Protein AF-A0A352I349-F1 (afdb_monomer_lite)

pLDDT: mean 85.22, std 19.9, range [39.03, 98.06]

Sequence (104 aa):
MRRPERRPEHTGEKKRCFYMDRFTKRTKEGRFVVDSSRMEAAIQRLAQFEDAYQELTDSQAQLIPKLKKLRADGKEKTVRYREMMAQKLVNLNMLLFLEKYGIR

Foldseek 3Di:
DDDDDDDDPPPPPPPPPVPPPDQWDQDPVRDTDGDPVCVVVVVVVVVVVVVVLVVLVVLLVVLVVVLVVCVVVVNCVPPVNVVSVVSNVVSVVVVVVCVVVVHD

Structure (mmCIF, N/CA/C/O backbone):
data_AF-A0A352I349-F1
#
_entry.id   AF-A0A352I349-F1
#
loop_
_atom_site.group_PDB
_atom_site.id
_atom_site.type_symbol
_atom_site.label_atom_id
_atom_site.label_alt_id
_atom_site.label_comp_id
_atom_site.label_asym_id
_atom_site.label_entity_id
_atom_site.label_seq_id
_atom_site.pdbx_PDB_ins_code
_atom_site.Cartn_x
_atom_site.Cartn_y
_atom_site.Cartn_z
_atom_site.occupancy
_atom_site.B_iso_or_equiv
_atom_site.auth_seq_id
_atom_site.auth_comp_id
_atom_site.auth_asym_id
_atom_site.auth_atom_id
_atom_site.pdbx_PDB_model_num
ATOM 1 N 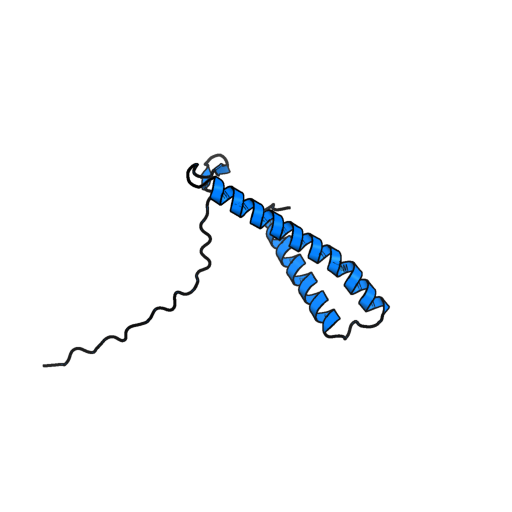N . MET A 1 1 ? 20.773 -63.240 -2.607 1.00 41.62 1 MET A N 1
ATOM 2 C CA . MET A 1 1 ? 19.782 -62.445 -3.364 1.00 41.62 1 MET A CA 1
ATOM 3 C C . MET A 1 1 ? 19.011 -61.560 -2.389 1.00 41.62 1 MET A C 1
ATOM 5 O O . MET A 1 1 ? 18.318 -62.098 -1.538 1.00 41.62 1 MET A O 1
ATOM 9 N N . ARG A 1 2 ? 19.182 -60.231 -2.439 1.00 39.56 2 ARG A N 1
ATOM 10 C CA . ARG A 1 2 ? 18.418 -59.266 -1.623 1.00 39.56 2 ARG A CA 1
ATOM 11 C C . ARG A 1 2 ? 17.468 -58.499 -2.547 1.00 39.56 2 ARG A C 1
ATOM 13 O O . ARG A 1 2 ? 17.896 -58.046 -3.605 1.00 39.56 2 ARG A O 1
ATOM 20 N N . ARG A 1 3 ? 16.185 -58.426 -2.172 1.00 39.03 3 ARG A N 1
ATOM 21 C CA . ARG A 1 3 ? 15.130 -57.675 -2.877 1.00 39.03 3 ARG A CA 1
ATOM 22 C C . ARG A 1 3 ? 15.528 -56.196 -3.024 1.00 39.03 3 ARG A C 1
ATOM 24 O O . ARG A 1 3 ? 16.074 -55.655 -2.066 1.00 39.03 3 ARG A O 1
ATOM 31 N N . PRO A 1 4 ? 15.206 -55.522 -4.141 1.00 41.88 4 PRO A N 1
ATOM 32 C CA . PRO A 1 4 ? 15.315 -54.073 -4.207 1.00 41.88 4 PRO A CA 1
ATOM 33 C C . PRO A 1 4 ? 14.162 -53.433 -3.418 1.00 41.88 4 PRO A C 1
ATOM 35 O O . PRO A 1 4 ? 12.987 -53.725 -3.657 1.00 41.88 4 PRO A O 1
ATOM 38 N N . GLU A 1 5 ? 14.510 -52.585 -2.452 1.00 45.03 5 GLU A N 1
ATOM 39 C CA . GLU A 1 5 ? 13.582 -51.710 -1.734 1.00 45.03 5 GLU A CA 1
ATOM 40 C C . GLU A 1 5 ? 12.918 -50.737 -2.716 1.00 45.03 5 GLU A C 1
ATOM 42 O O . GLU A 1 5 ? 13.584 -50.032 -3.478 1.00 45.03 5 GLU A O 1
ATOM 47 N N . ARG A 1 6 ? 11.582 -50.701 -2.706 1.00 45.38 6 ARG A N 1
ATOM 48 C CA . ARG A 1 6 ? 10.809 -49.675 -3.411 1.00 45.38 6 ARG A CA 1
ATOM 49 C C . ARG A 1 6 ? 11.061 -48.338 -2.713 1.00 45.38 6 ARG A C 1
ATOM 51 O O . ARG A 1 6 ? 10.765 -48.211 -1.527 1.00 45.38 6 ARG A O 1
ATOM 58 N N . ARG A 1 7 ? 11.591 -47.345 -3.435 1.00 39.88 7 ARG A N 1
ATOM 59 C CA . ARG A 1 7 ? 11.636 -45.958 -2.945 1.00 39.88 7 ARG A CA 1
ATOM 60 C C . ARG A 1 7 ? 10.203 -45.436 -2.792 1.00 39.88 7 ARG A C 1
ATOM 62 O O . ARG A 1 7 ? 9.394 -45.702 -3.680 1.00 39.88 7 ARG A O 1
ATOM 69 N N . PRO A 1 8 ? 9.881 -44.681 -1.730 1.00 40.94 8 PRO A N 1
ATOM 70 C CA . PRO A 1 8 ? 8.612 -43.981 -1.668 1.00 40.94 8 PRO A CA 1
ATOM 71 C C . PRO A 1 8 ? 8.630 -42.840 -2.691 1.00 40.94 8 PRO A C 1
ATOM 73 O O . PRO A 1 8 ? 9.568 -42.040 -2.743 1.00 40.94 8 PRO A O 1
ATOM 76 N N . GLU A 1 9 ? 7.593 -42.784 -3.521 1.00 42.34 9 GLU A N 1
ATOM 77 C CA . GLU A 1 9 ? 7.279 -41.625 -4.347 1.00 42.34 9 GLU A CA 1
ATOM 78 C C . GLU A 1 9 ? 6.967 -40.454 -3.411 1.00 42.34 9 GLU A C 1
ATOM 80 O O . GLU A 1 9 ? 5.881 -40.347 -2.847 1.00 42.34 9 GLU A O 1
ATOM 85 N N . HIS A 1 10 ? 7.941 -39.568 -3.209 1.00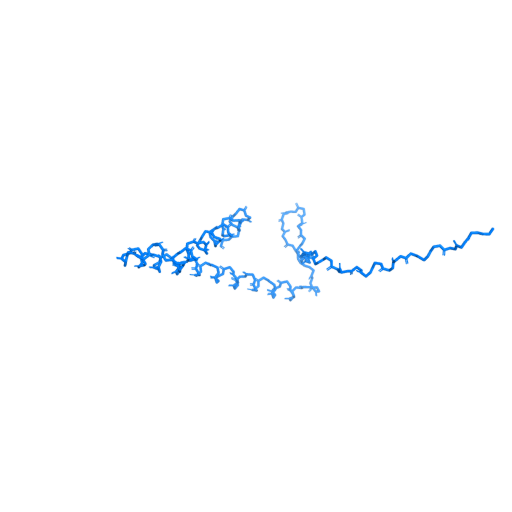 45.88 10 HIS A N 1
ATOM 86 C CA . HIS A 1 10 ? 7.650 -38.252 -2.667 1.00 45.88 10 HIS A CA 1
ATOM 87 C C . HIS A 1 10 ? 6.918 -37.460 -3.750 1.00 45.88 10 HIS A C 1
ATOM 89 O O . HIS A 1 10 ? 7.535 -36.807 -4.591 1.00 45.88 10 HIS A O 1
ATOM 95 N N . THR A 1 11 ? 5.587 -37.517 -3.713 1.00 46.16 11 THR A N 1
ATOM 96 C CA . THR A 1 11 ? 4.710 -36.466 -4.230 1.00 46.16 11 THR A CA 1
ATOM 97 C C . THR A 1 11 ? 5.144 -35.152 -3.599 1.00 46.16 11 THR A C 1
ATOM 99 O O . THR A 1 11 ? 4.753 -34.803 -2.486 1.00 46.16 11 THR A O 1
ATOM 102 N N . GLY A 1 12 ? 6.038 -34.454 -4.295 1.00 42.28 12 GLY A N 1
ATOM 103 C CA . GLY A 1 12 ? 6.481 -33.123 -3.940 1.00 42.28 12 GLY A CA 1
ATOM 104 C C . GLY A 1 12 ? 5.315 -32.168 -4.110 1.00 42.28 12 GLY A C 1
ATOM 105 O O . GLY A 1 12 ? 5.115 -31.618 -5.193 1.00 42.28 12 GLY A O 1
ATOM 106 N N . GLU A 1 13 ? 4.557 -31.955 -3.036 1.00 44.41 13 GLU A N 1
ATOM 107 C CA . GLU A 1 13 ? 3.865 -30.692 -2.823 1.00 44.41 13 GLU A CA 1
ATOM 108 C C . GLU A 1 13 ? 4.877 -29.590 -3.127 1.00 44.41 13 GLU A C 1
ATOM 110 O O . GLU A 1 13 ? 5.858 -29.393 -2.402 1.00 44.41 13 GLU A O 1
ATOM 115 N N . LYS A 1 14 ? 4.693 -28.923 -4.271 1.00 45.28 14 LYS A N 1
ATOM 116 C CA . LYS A 1 14 ? 5.467 -27.747 -4.642 1.00 45.28 14 LYS A CA 1
ATOM 117 C C . LYS A 1 14 ? 5.293 -26.758 -3.501 1.00 45.28 14 LYS A C 1
ATOM 119 O O . LYS A 1 14 ? 4.280 -26.062 -3.441 1.00 45.28 14 LYS A O 1
ATOM 124 N N . LYS A 1 15 ? 6.283 -26.681 -2.604 1.00 44.44 15 LYS A N 1
ATOM 125 C CA . LYS A 1 15 ? 6.465 -25.523 -1.734 1.00 44.44 15 LYS A CA 1
ATOM 126 C C . LYS A 1 15 ? 6.341 -24.326 -2.660 1.00 44.44 15 LYS A C 1
ATOM 128 O O . LYS A 1 15 ? 7.150 -24.178 -3.578 1.00 44.44 15 LYS A O 1
ATOM 133 N N . ARG A 1 16 ? 5.279 -23.539 -2.489 1.00 42.56 16 ARG A N 1
ATOM 134 C CA . ARG A 1 16 ? 5.067 -22.303 -3.232 1.00 42.56 16 ARG A CA 1
ATOM 135 C C . ARG A 1 16 ? 6.138 -21.336 -2.743 1.00 42.56 16 ARG A C 1
ATOM 137 O O . ARG A 1 16 ? 5.902 -20.510 -1.873 1.00 42.56 16 ARG A O 1
ATOM 144 N N . CYS A 1 17 ? 7.357 -21.517 -3.237 1.00 43.72 17 CYS A N 1
ATOM 145 C CA . CYS A 1 17 ? 8.385 -20.508 -3.162 1.00 43.72 17 CYS A CA 1
ATOM 146 C C . CYS A 1 17 ? 7.788 -19.314 -3.896 1.00 43.72 17 CYS A C 1
ATOM 148 O O . CYS A 1 17 ? 7.503 -19.410 -5.091 1.00 43.72 17 CYS A O 1
ATOM 150 N N . PHE A 1 18 ? 7.534 -18.226 -3.174 1.00 48.84 18 PHE A N 1
ATOM 151 C CA . PHE A 1 18 ? 7.137 -16.948 -3.752 1.00 48.84 18 PHE A CA 1
ATOM 152 C C . PHE A 1 18 ? 8.347 -16.360 -4.490 1.00 48.84 18 PHE A C 1
ATOM 154 O O . PHE A 1 18 ? 8.933 -15.365 -4.076 1.00 48.84 18 PHE A O 1
ATOM 161 N N . TYR A 1 19 ? 8.789 -17.037 -5.549 1.00 55.16 19 TYR A N 1
ATOM 162 C CA . TYR A 1 19 ? 9.812 -16.523 -6.434 1.00 55.16 19 TYR A CA 1
ATOM 163 C C . TYR A 1 19 ? 9.133 -15.485 -7.317 1.00 55.16 19 TYR A C 1
ATOM 165 O O . TYR A 1 19 ? 8.316 -15.811 -8.178 1.00 55.16 19 TYR A O 1
ATOM 173 N N . MET A 1 20 ? 9.401 -14.214 -7.036 1.00 72.31 20 MET A N 1
ATOM 174 C CA . MET A 1 20 ? 8.962 -13.134 -7.903 1.00 72.31 20 MET A CA 1
ATOM 175 C C . MET A 1 20 ? 9.798 -13.170 -9.174 1.00 72.31 20 MET A C 1
ATOM 177 O O . MET A 1 20 ? 10.995 -12.879 -9.144 1.00 72.31 20 MET A O 1
ATOM 181 N N . ASP A 1 21 ? 9.151 -13.484 -10.294 1.00 80.62 21 ASP A N 1
ATOM 182 C CA . ASP A 1 21 ? 9.738 -13.294 -11.614 1.00 80.62 21 ASP A CA 1
ATOM 183 C C . ASP A 1 21 ? 10.070 -11.816 -11.804 1.00 80.62 21 ASP A C 1
ATOM 185 O O . ASP A 1 21 ? 9.198 -10.965 -12.012 1.00 80.62 21 ASP A O 1
ATOM 189 N N . ARG A 1 22 ? 11.362 -11.513 -11.698 1.00 88.75 22 ARG A N 1
ATOM 190 C CA . ARG A 1 22 ? 11.874 -10.156 -11.805 1.00 88.75 22 ARG A CA 1
ATOM 191 C C . ARG A 1 22 ? 11.955 -9.749 -13.275 1.00 88.75 22 ARG A C 1
ATOM 193 O O . ARG A 1 22 ? 12.721 -10.326 -14.043 1.00 88.75 22 ARG A O 1
ATOM 200 N N . PHE A 1 23 ? 11.190 -8.725 -13.649 1.00 90.19 23 PHE A N 1
ATOM 201 C CA . PHE A 1 23 ? 11.217 -8.145 -14.998 1.00 90.19 23 PHE A CA 1
ATOM 202 C C . PHE A 1 23 ? 12.383 -7.170 -15.217 1.00 90.19 23 PHE A C 1
ATOM 204 O O . PHE A 1 23 ? 12.838 -7.003 -16.345 1.00 90.19 23 PHE A O 1
ATOM 211 N N . THR A 1 24 ? 12.878 -6.537 -14.148 1.00 92.62 24 THR A N 1
ATOM 212 C CA . THR A 1 24 ? 13.894 -5.479 -14.226 1.00 92.62 24 THR A CA 1
ATOM 213 C C . THR A 1 24 ? 15.310 -5.997 -13.990 1.00 92.62 24 THR A C 1
ATOM 215 O O . THR A 1 24 ? 15.570 -6.767 -13.060 1.00 92.62 24 THR A O 1
ATOM 218 N N . LYS A 1 25 ? 16.264 -5.501 -14.781 1.00 92.31 25 LYS A N 1
ATOM 219 C CA . LYS A 1 25 ? 17.708 -5.662 -14.557 1.00 92.31 25 LYS A CA 1
ATOM 220 C C . LYS A 1 25 ? 18.329 -4.300 -14.263 1.00 92.31 25 LYS A C 1
ATOM 222 O O . LYS A 1 25 ? 17.902 -3.293 -14.823 1.00 92.31 25 LYS A O 1
ATOM 227 N N . ARG A 1 26 ? 19.325 -4.266 -13.375 1.00 92.50 26 ARG A N 1
ATOM 228 C CA . ARG A 1 26 ? 20.086 -3.045 -13.080 1.00 92.50 26 ARG A CA 1
ATOM 229 C C . ARG A 1 26 ? 21.288 -2.967 -14.021 1.00 92.50 26 ARG A C 1
ATOM 231 O O . ARG A 1 26 ? 22.051 -3.927 -14.107 1.00 92.50 26 ARG A O 1
ATOM 238 N N . THR A 1 27 ? 21.445 -1.851 -14.723 1.00 93.06 27 THR A N 1
ATOM 239 C CA . THR A 1 27 ? 22.617 -1.595 -15.573 1.00 93.06 27 THR A CA 1
ATOM 240 C C . THR A 1 27 ? 23.813 -1.142 -14.730 1.00 93.06 27 THR A C 1
ATOM 242 O O . THR A 1 27 ? 23.662 -0.790 -13.558 1.00 93.06 27 THR A O 1
ATOM 245 N N . LYS A 1 28 ? 25.016 -1.111 -15.323 1.00 89.44 28 LYS A N 1
ATOM 246 C CA . LYS A 1 28 ? 26.228 -0.578 -14.665 1.00 89.44 28 LYS A CA 1
ATOM 247 C C . LYS A 1 28 ? 26.088 0.899 -14.265 1.00 89.44 28 LYS A C 1
ATOM 249 O O . LYS A 1 28 ? 26.715 1.335 -13.312 1.00 89.44 28 LYS A O 1
ATOM 254 N N . GLU A 1 29 ? 25.216 1.631 -14.953 1.00 89.62 29 GLU A N 1
ATOM 255 C CA . GLU A 1 29 ? 24.880 3.038 -14.696 1.00 89.62 29 GLU A CA 1
ATOM 256 C C . GLU A 1 29 ? 23.791 3.210 -13.621 1.00 89.62 29 GLU A C 1
ATOM 258 O O . GLU A 1 29 ? 23.314 4.315 -13.381 1.00 89.62 29 GLU A O 1
ATOM 263 N N . GLY A 1 30 ? 23.332 2.119 -12.999 1.00 89.06 30 GLY A N 1
ATOM 264 C CA . GLY A 1 30 ? 22.326 2.151 -11.937 1.00 89.06 30 GLY A CA 1
ATOM 265 C C . GLY A 1 30 ? 20.873 2.242 -12.413 1.00 89.06 30 GLY A C 1
ATOM 266 O O . GLY A 1 30 ? 19.975 2.138 -11.574 1.00 89.06 30 GLY A O 1
ATOM 267 N N . ARG A 1 31 ? 20.627 2.358 -13.725 1.00 91.50 31 ARG A N 1
ATOM 268 C CA . ARG A 1 31 ? 19.282 2.407 -14.323 1.00 91.50 31 ARG A CA 1
ATOM 269 C C . ARG A 1 31 ? 18.609 1.035 -14.310 1.00 91.50 31 ARG A C 1
ATOM 271 O O . ARG A 1 31 ? 19.282 0.002 -14.339 1.00 91.50 31 ARG A O 1
ATOM 278 N N . PHE A 1 32 ? 17.279 1.026 -14.300 1.00 92.44 32 PHE A N 1
ATOM 279 C CA . PHE A 1 32 ? 16.486 -0.191 -14.461 1.00 92.44 32 PHE A CA 1
ATOM 280 C C . PHE A 1 32 ? 16.031 -0.337 -15.909 1.00 92.44 32 PHE A C 1
ATOM 282 O O . PHE A 1 32 ? 15.508 0.607 -16.492 1.00 92.44 32 PHE A O 1
ATOM 289 N N . VAL A 1 33 ? 16.229 -1.525 -16.476 1.00 94.50 33 VAL A N 1
ATOM 290 C CA . VAL A 1 33 ? 15.798 -1.868 -17.836 1.00 94.50 33 VAL A CA 1
ATOM 291 C C . VAL A 1 33 ? 14.945 -3.130 -17.822 1.00 94.50 33 VAL A C 1
ATOM 293 O O . VAL A 1 33 ? 15.153 -4.019 -16.990 1.00 94.50 33 VAL A O 1
ATOM 296 N N . VAL A 1 34 ? 13.998 -3.199 -18.751 1.00 94.69 34 VAL A N 1
ATOM 297 C CA . VAL A 1 34 ? 13.119 -4.348 -18.990 1.00 94.69 34 VAL A CA 1
ATOM 298 C C . VAL A 1 34 ? 13.331 -4.806 -20.430 1.00 94.69 34 VAL A C 1
ATOM 300 O O . VAL A 1 34 ? 13.570 -3.987 -21.313 1.00 94.69 34 VAL A O 1
ATOM 303 N N . ASP A 1 35 ? 13.278 -6.115 -20.656 1.00 92.69 35 ASP A N 1
ATOM 304 C CA . ASP A 1 35 ? 13.288 -6.682 -22.005 1.00 92.69 35 ASP A CA 1
ATOM 305 C C . ASP A 1 35 ? 12.024 -6.255 -22.765 1.00 92.69 35 ASP A C 1
ATOM 307 O O . ASP A 1 35 ? 10.917 -6.410 -22.245 1.00 92.69 35 ASP A O 1
ATOM 311 N N . SER A 1 36 ? 12.173 -5.754 -23.994 1.00 92.69 36 SER A N 1
ATOM 312 C CA . SER A 1 36 ? 11.052 -5.300 -24.823 1.00 92.69 36 SER A CA 1
ATOM 313 C C . SER A 1 36 ? 9.965 -6.367 -24.991 1.00 92.69 36 SER A C 1
ATOM 315 O O . SER A 1 36 ? 8.785 -6.032 -24.989 1.00 92.69 36 SER A O 1
ATOM 317 N N . SER A 1 37 ? 10.335 -7.652 -25.044 1.00 93.56 37 SER A N 1
ATOM 318 C CA . SER A 1 37 ? 9.386 -8.774 -25.138 1.00 93.56 37 SER A CA 1
ATOM 319 C C . SER A 1 37 ? 8.496 -8.946 -23.900 1.00 93.56 37 SER A C 1
ATOM 321 O O . SER A 1 37 ? 7.455 -9.593 -23.973 1.00 93.56 37 SER A O 1
ATOM 323 N N . ARG A 1 38 ? 8.888 -8.379 -22.752 1.00 92.44 38 ARG A N 1
ATOM 324 C CA . ARG A 1 38 ? 8.152 -8.457 -21.478 1.00 92.44 38 ARG A CA 1
ATOM 325 C C . ARG A 1 38 ? 7.651 -7.094 -20.999 1.00 92.44 38 ARG A C 1
ATOM 327 O O . ARG A 1 38 ? 7.199 -6.997 -19.8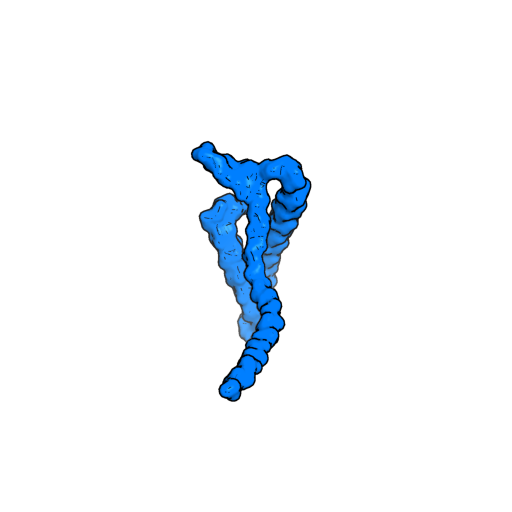58 1.00 92.44 38 ARG A O 1
ATOM 334 N N . MET A 1 39 ? 7.735 -6.058 -21.836 1.00 93.50 39 MET A N 1
ATOM 335 C CA . MET A 1 39 ? 7.403 -4.683 -21.457 1.00 93.50 39 MET A CA 1
ATOM 336 C C . MET A 1 39 ? 5.948 -4.551 -20.991 1.00 93.50 39 MET A C 1
ATOM 338 O O . MET A 1 39 ? 5.707 -4.039 -19.903 1.00 93.50 39 MET A O 1
ATOM 342 N N . GLU A 1 40 ? 4.988 -5.085 -21.750 1.00 94.31 40 GLU A N 1
ATOM 343 C CA . GLU A 1 40 ? 3.566 -5.039 -21.373 1.00 94.31 40 GLU A CA 1
ATOM 344 C C . GLU A 1 40 ? 3.306 -5.728 -20.030 1.00 94.31 40 GLU A C 1
ATOM 346 O O . GLU A 1 40 ? 2.657 -5.162 -19.154 1.00 94.31 40 GLU A O 1
ATOM 351 N N . ALA A 1 41 ? 3.873 -6.918 -19.818 1.00 92.94 41 ALA A N 1
ATOM 352 C CA . ALA A 1 41 ? 3.731 -7.643 -18.558 1.00 92.94 41 ALA A CA 1
ATOM 353 C C . ALA A 1 41 ? 4.354 -6.886 -17.370 1.00 92.94 41 ALA A C 1
ATOM 355 O O . ALA A 1 41 ? 3.827 -6.932 -16.257 1.00 92.94 41 ALA A O 1
ATOM 356 N N . ALA A 1 42 ? 5.465 -6.178 -17.596 1.00 94.12 42 ALA A N 1
ATOM 357 C CA . ALA A 1 42 ? 6.094 -5.344 -16.580 1.00 94.12 42 ALA A CA 1
ATOM 358 C C . ALA A 1 42 ? 5.241 -4.114 -16.237 1.00 94.12 42 ALA A C 1
ATOM 360 O O . ALA A 1 42 ? 5.088 -3.815 -15.055 1.00 94.12 42 ALA A O 1
ATOM 361 N N . ILE A 1 43 ? 4.649 -3.455 -17.240 1.00 95.38 43 ILE A N 1
ATOM 362 C CA . ILE A 1 43 ? 3.725 -2.323 -17.055 1.00 95.38 43 ILE A CA 1
ATOM 363 C C . ILE A 1 43 ? 2.485 -2.770 -16.277 1.00 95.38 43 ILE A C 1
ATOM 365 O O . ILE A 1 43 ? 2.122 -2.134 -15.295 1.00 95.38 43 ILE A O 1
ATOM 369 N N . GLN A 1 44 ? 1.878 -3.898 -16.651 1.00 96.25 44 GLN A N 1
ATOM 370 C CA . GLN A 1 44 ? 0.709 -4.433 -15.945 1.00 96.25 44 GLN A CA 1
ATOM 371 C C . GLN A 1 44 ? 1.013 -4.735 -14.472 1.00 96.25 44 GLN A C 1
ATOM 373 O O . GLN A 1 44 ? 0.221 -4.413 -13.590 1.00 96.25 44 GLN A O 1
ATOM 378 N N . ARG A 1 45 ? 2.185 -5.313 -14.176 1.00 93.56 45 ARG A N 1
ATOM 379 C CA . ARG A 1 45 ? 2.591 -5.566 -12.787 1.00 93.56 45 ARG A CA 1
ATOM 380 C C . ARG A 1 45 ? 2.905 -4.278 -12.024 1.00 93.56 45 ARG A C 1
ATOM 382 O O . ARG A 1 45 ? 2.677 -4.242 -10.819 1.00 93.56 45 ARG A O 1
ATOM 389 N N . LEU A 1 46 ? 3.435 -3.256 -12.696 1.00 94.81 46 LEU A N 1
ATOM 390 C CA . LEU A 1 46 ? 3.650 -1.948 -12.083 1.00 94.81 46 LEU A CA 1
ATOM 391 C C . LEU A 1 46 ? 2.312 -1.300 -11.713 1.00 94.81 46 LEU A C 1
ATOM 393 O O . LEU A 1 46 ? 2.151 -0.926 -10.559 1.00 94.81 46 LEU A O 1
ATOM 397 N N . ALA A 1 47 ? 1.337 -1.292 -12.623 1.00 96.94 47 ALA A N 1
ATOM 398 C CA . ALA A 1 47 ? -0.001 -0.766 -12.350 1.00 96.94 47 ALA A CA 1
ATOM 399 C C . ALA A 1 47 ? -0.674 -1.484 -11.164 1.00 96.94 47 ALA A C 1
ATOM 401 O O . ALA A 1 47 ? -1.141 -0.845 -10.232 1.00 96.94 47 ALA A O 1
ATOM 402 N N . GLN A 1 48 ? -0.620 -2.821 -11.121 1.00 96.19 48 GLN A N 1
ATOM 403 C CA . GLN A 1 48 ? -1.137 -3.597 -9.980 1.00 96.19 48 GLN A CA 1
ATOM 404 C C . GLN A 1 48 ? -0.458 -3.237 -8.653 1.00 96.19 48 GLN A C 1
ATOM 406 O O . GLN A 1 48 ? -1.083 -3.280 -7.594 1.00 96.19 48 GLN A O 1
ATOM 411 N N . PHE A 1 49 ? 0.841 -2.939 -8.694 1.00 95.06 49 PHE A N 1
ATOM 412 C CA . PHE A 1 49 ? 1.579 -2.513 -7.515 1.00 95.06 49 PHE A CA 1
ATOM 413 C C . PHE A 1 49 ? 1.167 -1.103 -7.075 1.00 95.06 49 PHE A C 1
ATOM 415 O O . PHE A 1 49 ? 0.992 -0.877 -5.880 1.00 95.06 49 PHE A O 1
ATOM 422 N N . GLU A 1 50 ? 0.986 -0.183 -8.022 1.00 97.19 50 GLU A N 1
ATOM 423 C CA . GLU A 1 50 ? 0.510 1.183 -7.775 1.00 97.19 50 GLU A CA 1
ATOM 424 C C . GLU A 1 50 ? -0.900 1.178 -7.170 1.00 97.19 50 GLU A C 1
ATOM 426 O O . GLU A 1 50 ? -1.112 1.801 -6.130 1.00 97.19 50 GLU A O 1
ATOM 431 N N . ASP A 1 51 ? -1.823 0.390 -7.730 1.00 98.06 51 ASP A N 1
ATOM 432 C CA . ASP A 1 51 ? -3.179 0.214 -7.196 1.00 98.06 51 ASP A CA 1
ATOM 433 C C . ASP A 1 51 ? -3.150 -0.321 -5.756 1.00 98.06 51 ASP A C 1
ATOM 435 O O . ASP A 1 51 ? -3.811 0.212 -4.862 1.00 98.06 51 ASP A O 1
ATOM 439 N N . ALA A 1 52 ? -2.332 -1.348 -5.498 1.00 96.56 52 ALA A N 1
ATOM 440 C CA . ALA A 1 52 ? -2.191 -1.928 -4.165 1.00 96.56 52 ALA A CA 1
ATOM 441 C C . ALA A 1 52 ? -1.570 -0.944 -3.159 1.00 96.56 52 ALA A C 1
ATOM 443 O O . ALA A 1 52 ? -1.960 -0.914 -1.989 1.00 96.56 52 ALA A O 1
ATOM 444 N N . TYR A 1 53 ? -0.600 -0.136 -3.592 1.00 97.31 53 TYR A N 1
ATOM 445 C CA . TYR A 1 53 ? 0.006 0.902 -2.761 1.00 97.31 53 TYR A CA 1
ATOM 446 C C . TYR A 1 53 ? -0.996 2.010 -2.414 1.00 97.31 53 TYR A C 1
ATOM 448 O O . TYR A 1 53 ? -1.064 2.448 -1.258 1.00 97.31 53 TYR A O 1
ATOM 456 N N . GLN A 1 54 ? -1.810 2.420 -3.388 1.00 97.06 54 GLN A N 1
ATOM 457 C CA . GLN A 1 54 ? -2.878 3.393 -3.189 1.0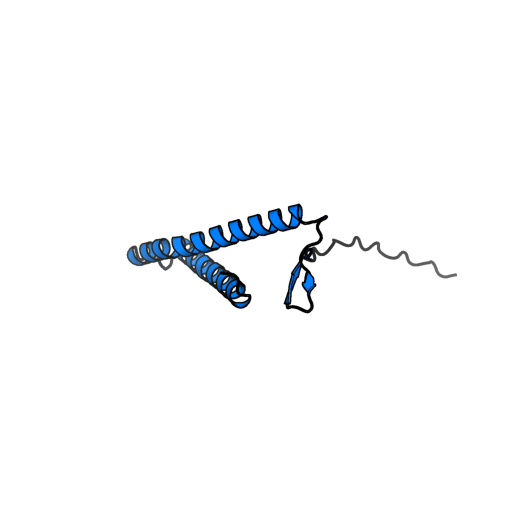0 97.06 54 GLN A CA 1
ATOM 458 C C . GLN A 1 54 ? -3.915 2.865 -2.189 1.00 97.06 54 GLN A C 1
ATOM 460 O O . GLN A 1 54 ? -4.198 3.529 -1.190 1.00 97.06 54 GLN A O 1
ATOM 465 N N . GLU A 1 55 ? -4.396 1.631 -2.372 1.00 97.31 55 GLU A N 1
ATOM 466 C CA . GLU A 1 55 ? -5.346 0.997 -1.450 1.00 97.31 55 GLU A CA 1
ATOM 467 C C . GLU A 1 55 ? -4.781 0.887 -0.024 1.00 97.31 55 GLU A C 1
ATOM 469 O O . GLU A 1 55 ? -5.475 1.180 0.956 1.00 97.31 55 GLU A O 1
ATOM 474 N N . LEU A 1 56 ? -3.507 0.508 0.118 1.00 97.06 56 LEU A N 1
ATOM 475 C CA . LEU A 1 56 ? -2.828 0.425 1.412 1.00 97.06 56 LEU A CA 1
ATOM 476 C C . LEU A 1 56 ? -2.790 1.786 2.124 1.00 97.06 56 LEU A C 1
ATOM 478 O O . LEU A 1 56 ? -3.058 1.872 3.330 1.00 97.06 56 LEU A O 1
ATOM 482 N N . THR A 1 57 ? -2.475 2.843 1.377 1.00 96.75 57 THR A N 1
ATOM 483 C CA . THR A 1 57 ? -2.382 4.217 1.883 1.00 96.75 57 THR A CA 1
ATOM 484 C C . THR A 1 57 ? -3.753 4.750 2.289 1.00 96.75 57 THR A C 1
ATOM 486 O O . THR A 1 57 ? -3.915 5.260 3.404 1.00 96.75 57 THR A O 1
ATOM 489 N N . ASP A 1 58 ? -4.769 4.542 1.454 1.00 97.62 58 ASP A N 1
ATOM 490 C CA . ASP A 1 58 ? -6.145 4.937 1.752 1.00 97.62 58 ASP A CA 1
ATOM 491 C C . ASP A 1 58 ? -6.691 4.175 2.961 1.00 97.62 58 ASP A C 1
ATOM 493 O O . ASP A 1 58 ? -7.245 4.771 3.888 1.00 97.62 58 ASP A O 1
ATOM 497 N N . SER A 1 59 ? -6.467 2.861 3.021 1.00 96.88 59 SER A N 1
ATOM 498 C CA . SER A 1 59 ? -6.839 2.022 4.162 1.00 96.88 59 SER A CA 1
ATOM 499 C C . SER A 1 59 ? -6.216 2.538 5.462 1.00 96.88 59 SER A C 1
ATOM 501 O O . SER A 1 59 ? -6.915 2.714 6.467 1.00 96.88 59 SER A O 1
ATOM 503 N N . GLN A 1 60 ? -4.923 2.881 5.440 1.00 97.25 60 GLN A N 1
ATOM 504 C CA . GLN A 1 60 ? -4.237 3.478 6.586 1.00 97.25 60 GLN A CA 1
ATOM 505 C C . GLN A 1 60 ? -4.860 4.817 7.003 1.00 97.25 60 GLN A C 1
ATOM 507 O O . GLN A 1 60 ? -5.116 5.030 8.195 1.00 97.25 60 GLN A O 1
ATOM 512 N N . ALA A 1 61 ? -5.145 5.701 6.044 1.00 96.94 61 ALA A N 1
ATOM 513 C CA . ALA A 1 61 ? -5.762 6.998 6.303 1.00 96.94 61 ALA A CA 1
ATOM 514 C C . ALA A 1 61 ? -7.168 6.856 6.911 1.00 96.94 61 ALA A C 1
ATOM 516 O O . ALA A 1 61 ? -7.504 7.561 7.863 1.00 96.94 61 ALA A O 1
ATOM 517 N N . GLN A 1 62 ? -7.967 5.895 6.436 1.00 96.94 62 GLN A N 1
ATOM 518 C CA . GLN A 1 62 ? -9.330 5.647 6.917 1.00 96.94 62 GLN A CA 1
ATOM 519 C C . GLN A 1 62 ? -9.390 5.004 8.311 1.00 96.94 62 GLN A C 1
ATOM 521 O O . GLN A 1 62 ? -10.383 5.167 9.028 1.00 96.94 62 GLN A O 1
ATOM 526 N N . LEU A 1 63 ? -8.353 4.275 8.735 1.00 95.69 63 LEU A N 1
ATOM 527 C CA . LEU A 1 63 ? -8.305 3.671 10.072 1.00 95.69 63 LEU A CA 1
ATOM 528 C C . LEU A 1 63 ? -8.171 4.718 11.183 1.00 95.69 63 LEU A C 1
ATOM 530 O O . LEU A 1 63 ? -8.738 4.539 12.262 1.00 95.69 63 LEU A O 1
ATOM 534 N N . ILE A 1 64 ? -7.474 5.828 10.925 1.00 92.94 64 ILE A N 1
ATOM 535 C CA . ILE A 1 64 ? -7.241 6.897 11.909 1.00 92.94 64 ILE A CA 1
ATOM 536 C C . ILE A 1 64 ? -8.558 7.494 12.446 1.00 92.94 64 ILE A C 1
ATOM 538 O O . ILE A 1 64 ? -8.766 7.447 13.665 1.00 92.94 64 ILE A O 1
ATOM 542 N N . PRO A 1 65 ? -9.482 8.015 11.609 1.00 96.38 65 PRO A N 1
ATOM 543 C CA . PRO A 1 65 ? -10.739 8.574 12.099 1.00 96.38 65 PRO A CA 1
ATOM 544 C C . PRO A 1 65 ? -11.650 7.507 12.722 1.00 96.38 65 PRO A C 1
ATOM 546 O O . PRO A 1 65 ? -12.301 7.782 13.731 1.00 96.38 65 PRO A O 1
ATOM 549 N N . LYS A 1 66 ? -11.662 6.273 12.193 1.00 95.56 66 LYS A N 1
ATOM 550 C CA . LYS A 1 66 ? -12.455 5.159 12.751 1.00 95.56 66 LYS A CA 1
ATOM 551 C C . LYS A 1 66 ? -12.008 4.798 14.170 1.00 95.56 66 LYS A C 1
ATOM 553 O O . LYS A 1 66 ? -12.847 4.680 15.063 1.00 95.56 66 LYS A O 1
ATOM 558 N N . LEU A 1 67 ? -10.698 4.691 14.402 1.00 96.50 67 LEU A N 1
ATOM 559 C CA . LEU A 1 67 ? -10.138 4.452 15.734 1.00 96.50 67 LEU A CA 1
ATOM 560 C C . LEU A 1 67 ? -10.405 5.631 16.674 1.00 96.50 67 LEU A C 1
ATOM 562 O O . LEU A 1 67 ? -10.786 5.407 17.821 1.00 96.50 67 LEU A O 1
ATOM 566 N N . LYS A 1 68 ? -10.273 6.878 16.196 1.00 95.94 68 LYS A N 1
ATOM 567 C CA . LYS A 1 68 ? -10.583 8.077 16.994 1.00 95.94 68 LYS A CA 1
ATOM 568 C C . LYS A 1 68 ? -12.039 8.077 17.470 1.00 95.94 68 LYS A C 1
ATOM 570 O O . LYS A 1 68 ? -12.288 8.343 18.642 1.00 95.94 68 LYS A O 1
ATOM 575 N N . LYS A 1 69 ? -12.984 7.720 16.593 1.00 96.12 69 LYS A N 1
ATOM 576 C CA . LYS A 1 69 ? -14.405 7.593 16.944 1.00 96.12 69 LYS A CA 1
ATOM 577 C C . LYS A 1 69 ? -14.638 6.508 17.997 1.00 96.12 69 LYS A C 1
ATOM 579 O O . LYS A 1 69 ? -15.317 6.753 18.983 1.00 96.12 69 LYS A O 1
ATOM 584 N N . LEU A 1 70 ? -14.038 5.329 17.829 1.00 94.81 70 LEU A N 1
ATOM 585 C CA . LEU A 1 70 ? -14.176 4.243 18.806 1.00 94.81 70 LEU A CA 1
ATOM 586 C C . LEU A 1 70 ? -13.617 4.611 20.189 1.00 94.81 70 LEU A C 1
ATOM 588 O O . LEU A 1 70 ? -14.188 4.181 21.187 1.00 94.81 70 LEU A O 1
ATOM 592 N N . ARG A 1 71 ? -12.547 5.417 20.260 1.00 94.38 71 ARG A N 1
ATOM 593 C CA . ARG A 1 71 ? -12.041 5.960 21.535 1.00 94.38 71 ARG A CA 1
ATOM 594 C C . ARG A 1 71 ? -13.020 6.934 22.173 1.00 94.38 71 ARG A C 1
ATOM 596 O O . ARG A 1 71 ? -13.314 6.799 23.352 1.00 94.38 71 ARG A O 1
ATOM 603 N N . ALA A 1 72 ? -13.555 7.872 21.390 1.00 96.19 72 ALA A N 1
ATOM 604 C CA . ALA A 1 72 ? -14.554 8.825 21.874 1.00 96.19 72 ALA A CA 1
ATOM 605 C C . ALA A 1 72 ? -15.815 8.122 22.415 1.00 96.19 72 ALA A C 1
ATOM 607 O O . ALA A 1 72 ? -16.372 8.549 23.419 1.00 96.19 72 ALA A O 1
ATOM 608 N N . ASP A 1 73 ? -16.203 7.000 21.806 1.00 95.62 73 ASP A N 1
ATOM 609 C CA . ASP A 1 73 ? -17.306 6.148 22.262 1.00 95.62 73 ASP A CA 1
ATOM 610 C C . ASP A 1 73 ? -16.948 5.246 23.472 1.00 95.62 73 ASP A C 1
ATOM 612 O O . ASP A 1 73 ? -17.784 4.452 23.905 1.00 95.62 73 ASP A O 1
ATOM 616 N N . GLY A 1 74 ? -15.706 5.262 23.975 1.00 95.50 74 GLY A N 1
ATOM 617 C CA . GLY A 1 74 ? -15.245 4.377 25.058 1.00 95.50 74 GLY A CA 1
ATOM 618 C C . GLY A 1 74 ? -15.088 2.896 24.667 1.00 95.50 74 GLY A C 1
ATOM 619 O O . GLY A 1 74 ? -15.002 2.020 25.529 1.00 95.50 74 GLY A O 1
ATOM 620 N N . LYS A 1 75 ? -15.036 2.574 23.368 1.00 94.88 75 LYS A N 1
ATOM 621 C CA . LYS A 1 75 ? -15.066 1.200 22.815 1.00 94.88 75 LYS A CA 1
ATOM 622 C C . LYS A 1 75 ? -13.683 0.573 22.607 1.00 94.88 75 LYS A C 1
ATOM 624 O O . LYS A 1 75 ? -13.528 -0.355 21.811 1.00 94.88 75 LYS A O 1
ATOM 629 N N . GLU A 1 76 ? -12.672 1.021 23.342 1.00 93.19 76 GLU A N 1
ATOM 630 C CA . GLU A 1 76 ? -11.276 0.581 23.173 1.00 93.19 76 GLU A CA 1
ATOM 631 C C . GLU A 1 76 ? -11.041 -0.897 23.516 1.00 93.19 76 GLU A C 1
ATOM 633 O O . GLU A 1 76 ? -10.127 -1.536 22.999 1.00 93.19 76 GLU A O 1
ATOM 638 N N . LYS A 1 77 ? -11.887 -1.482 24.370 1.00 92.62 77 LYS A N 1
ATOM 639 C CA . LYS A 1 77 ? -11.770 -2.892 24.776 1.00 92.62 77 LYS A CA 1
ATOM 640 C C . LYS A 1 77 ? -12.463 -3.864 23.817 1.00 92.62 77 LYS A C 1
ATOM 642 O O . LYS A 1 77 ? -12.370 -5.072 24.017 1.00 92.62 77 LYS A O 1
ATOM 647 N N . THR A 1 78 ? -13.149 -3.359 22.790 1.00 95.62 78 THR A N 1
ATOM 648 C CA . THR A 1 78 ? -13.883 -4.197 21.834 1.00 95.62 78 THR A CA 1
ATOM 649 C C . THR A 1 78 ? -12.939 -4.944 20.892 1.00 95.62 78 THR A C 1
ATOM 651 O O . THR A 1 78 ? -11.866 -4.448 20.544 1.00 95.62 78 THR A O 1
ATOM 654 N N . VAL A 1 79 ? -13.365 -6.124 20.430 1.00 96.38 79 VAL A N 1
ATOM 655 C CA . VAL A 1 79 ? -12.640 -6.908 19.412 1.00 96.38 79 VAL A CA 1
ATOM 656 C C . VAL A 1 79 ? -12.399 -6.064 18.158 1.00 96.38 79 VAL A C 1
ATOM 658 O O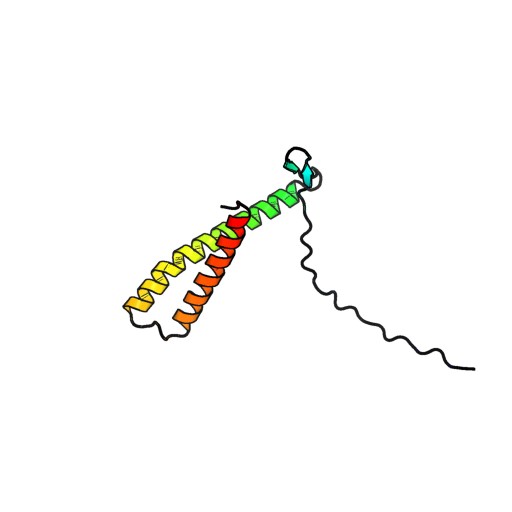 . VAL A 1 79 ? -11.265 -5.947 17.706 1.00 96.38 79 VAL A O 1
ATOM 661 N N . ARG A 1 80 ? -13.432 -5.347 17.700 1.00 93.75 80 ARG A N 1
ATOM 662 C CA . ARG A 1 80 ? -13.365 -4.450 16.539 1.00 93.75 80 ARG A CA 1
ATOM 663 C C . ARG A 1 80 ? -12.275 -3.382 16.656 1.00 93.75 80 ARG A C 1
ATOM 665 O O . ARG A 1 80 ? -11.592 -3.091 15.678 1.00 93.75 80 ARG A O 1
ATOM 672 N N . TYR A 1 81 ? -12.104 -2.777 17.834 1.00 96.75 81 TYR A N 1
ATOM 673 C CA . TYR A 1 81 ? -11.032 -1.802 18.045 1.00 96.75 81 TYR A CA 1
ATOM 674 C C . TYR A 1 81 ? -9.650 -2.460 17.947 1.00 96.75 81 TYR A C 1
ATOM 676 O O . TYR A 1 81 ? -8.757 -1.914 17.300 1.00 96.75 81 TYR A O 1
ATOM 684 N N . ARG A 1 82 ? -9.481 -3.648 18.544 1.00 96.50 82 ARG A N 1
ATOM 685 C CA . ARG A 1 82 ? -8.217 -4.400 18.493 1.00 96.50 82 ARG A CA 1
ATOM 686 C C . ARG A 1 82 ? -7.851 -4.802 17.066 1.00 96.50 82 ARG A C 1
ATOM 688 O O . ARG A 1 82 ? -6.704 -4.614 16.679 1.00 96.50 82 ARG A O 1
ATOM 695 N N . GLU A 1 83 ? -8.816 -5.274 16.279 1.00 96.81 83 GLU A N 1
ATOM 696 C CA . GLU A 1 83 ? -8.627 -5.615 14.862 1.00 96.81 83 GLU A CA 1
ATOM 697 C C . GLU A 1 83 ? -8.197 -4.397 14.039 1.00 96.81 83 GLU A C 1
ATOM 699 O O . GLU A 1 83 ? -7.198 -4.450 13.327 1.00 96.81 83 GLU A O 1
ATOM 704 N N . MET A 1 84 ? -8.889 -3.261 14.186 1.00 96.88 84 MET A N 1
ATOM 705 C CA . MET A 1 84 ? -8.529 -2.026 13.478 1.00 96.88 84 MET A CA 1
ATOM 706 C C . MET A 1 84 ? -7.153 -1.495 13.892 1.00 96.88 84 MET A C 1
ATOM 708 O O . MET A 1 84 ? -6.404 -0.986 13.058 1.00 96.88 84 MET A O 1
ATOM 712 N N . MET A 1 85 ? -6.802 -1.612 15.174 1.00 96.44 85 MET A N 1
ATOM 713 C CA . MET A 1 85 ? -5.487 -1.211 15.667 1.00 96.44 85 MET A CA 1
ATOM 714 C C . MET A 1 85 ? -4.386 -2.126 15.119 1.00 96.44 85 MET A C 1
ATOM 716 O O . MET A 1 85 ? -3.347 -1.629 14.687 1.00 96.44 85 MET A O 1
ATOM 720 N N . ALA A 1 86 ? -4.624 -3.439 15.081 1.00 97.38 86 ALA A N 1
ATOM 721 C CA . ALA A 1 86 ? -3.713 -4.395 14.464 1.00 97.38 86 ALA A CA 1
ATOM 722 C C . ALA A 1 86 ? -3.524 -4.090 12.970 1.00 97.38 86 ALA A C 1
ATOM 724 O O . ALA A 1 86 ? -2.387 -3.966 12.520 1.00 97.38 86 ALA A O 1
ATOM 725 N N . GLN A 1 87 ? -4.612 -3.852 12.229 1.00 97.62 87 GLN A N 1
ATOM 726 C CA . GLN A 1 87 ? -4.542 -3.484 10.813 1.00 97.62 87 GLN A CA 1
ATOM 727 C C . GLN A 1 87 ? -3.723 -2.207 10.595 1.00 97.62 87 GLN A C 1
ATOM 729 O O . GLN A 1 87 ? -2.868 -2.168 9.715 1.00 97.62 87 GLN A O 1
ATOM 734 N N . LYS A 1 88 ? -3.911 -1.180 11.435 1.00 97.75 88 LYS A N 1
ATOM 735 C CA . LYS A 1 88 ? -3.143 0.073 11.356 1.00 97.75 88 LYS A CA 1
ATOM 736 C C . LYS A 1 88 ? -1.640 -0.156 11.532 1.00 97.75 88 LYS A C 1
ATOM 738 O O . LYS A 1 88 ? -0.833 0.516 10.890 1.00 97.75 88 LYS A O 1
ATOM 743 N N . LEU A 1 89 ? -1.256 -1.053 12.440 1.00 97.75 89 LEU A N 1
ATOM 744 C CA . LEU A 1 89 ? 0.149 -1.392 12.679 1.00 97.75 89 LEU A CA 1
ATOM 745 C C . LEU A 1 89 ? 0.738 -2.184 11.510 1.00 97.75 89 LEU A C 1
ATOM 747 O O . LEU A 1 89 ? 1.856 -1.894 11.090 1.00 97.75 89 LEU A O 1
ATOM 751 N N . VAL A 1 90 ? -0.021 -3.131 10.956 1.00 97.62 90 VAL A N 1
ATOM 752 C CA . VAL A 1 90 ? 0.386 -3.906 9.777 1.00 97.62 90 VAL A CA 1
ATOM 753 C C . VAL A 1 90 ? 0.578 -2.991 8.568 1.00 97.62 90 VAL A C 1
ATOM 755 O O . VAL A 1 90 ? 1.645 -3.023 7.958 1.00 97.62 90 VAL A O 1
ATOM 758 N N . ASN A 1 91 ? -0.394 -2.123 8.276 1.00 97.62 91 ASN A N 1
ATOM 759 C CA . ASN A 1 91 ? -0.306 -1.173 7.168 1.00 97.62 91 ASN A CA 1
ATOM 760 C C . ASN A 1 91 ? 0.895 -0.238 7.330 1.00 97.62 91 ASN A C 1
ATOM 762 O O . ASN A 1 91 ? 1.662 -0.048 6.392 1.00 97.62 91 ASN A O 1
ATOM 766 N N . LEU A 1 92 ? 1.095 0.307 8.536 1.00 96.75 92 LEU A N 1
ATOM 767 C CA . LEU A 1 92 ? 2.244 1.166 8.819 1.00 96.75 92 LEU A CA 1
ATOM 768 C C . LEU A 1 92 ? 3.568 0.433 8.587 1.00 96.75 92 LEU A C 1
ATOM 770 O O . LEU A 1 92 ? 4.469 0.991 7.974 1.00 96.75 92 LEU A O 1
ATOM 774 N N . ASN A 1 93 ? 3.687 -0.813 9.048 1.00 97.69 93 ASN A N 1
ATOM 775 C CA . ASN A 1 93 ? 4.897 -1.602 8.846 1.00 97.69 93 ASN A CA 1
ATOM 776 C C . ASN A 1 93 ? 5.173 -1.862 7.354 1.00 97.69 93 ASN A C 1
ATOM 778 O O . ASN A 1 93 ? 6.317 -1.767 6.917 1.00 97.69 93 ASN A O 1
ATOM 782 N N . MET A 1 94 ? 4.135 -2.144 6.561 1.00 96.88 94 MET A N 1
ATOM 783 C CA . MET A 1 94 ? 4.264 -2.305 5.109 1.00 96.88 94 MET A CA 1
ATOM 784 C C . MET A 1 94 ? 4.713 -1.007 4.429 1.00 96.88 94 MET A C 1
ATOM 786 O O . MET A 1 94 ? 5.652 -1.034 3.639 1.00 96.88 94 MET A O 1
ATOM 790 N N . LEU A 1 95 ? 4.104 0.129 4.775 1.00 96.50 95 LEU A N 1
ATOM 791 C CA . LEU A 1 95 ? 4.482 1.437 4.230 1.00 96.50 95 LEU A CA 1
ATOM 792 C C . LEU A 1 95 ? 5.932 1.800 4.582 1.00 96.50 95 LEU A C 1
ATOM 794 O O . LEU A 1 95 ? 6.699 2.174 3.701 1.00 96.50 95 LEU A O 1
ATOM 798 N N . LEU A 1 96 ? 6.348 1.600 5.838 1.00 96.38 96 LEU A N 1
ATOM 799 C CA . LEU A 1 96 ? 7.734 1.827 6.270 1.00 96.38 96 LEU A CA 1
ATOM 800 C C . LEU A 1 96 ? 8.724 0.910 5.542 1.00 96.38 96 LEU A C 1
ATOM 802 O O . LEU A 1 96 ? 9.834 1.322 5.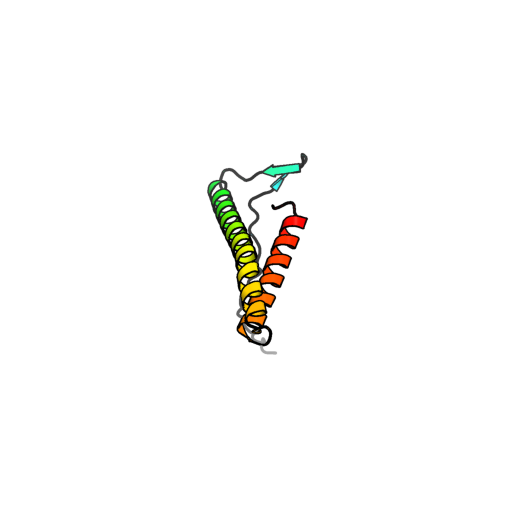199 1.00 96.38 96 LEU A O 1
ATOM 806 N N . PHE A 1 97 ? 8.332 -0.342 5.297 1.00 96.94 97 PHE A N 1
ATOM 807 C CA . PHE A 1 97 ? 9.139 -1.260 4.507 1.00 96.94 97 PHE A CA 1
ATOM 808 C C . PHE A 1 97 ? 9.319 -0.746 3.076 1.00 96.94 97 PHE A C 1
ATOM 810 O O . PHE A 1 97 ? 10.446 -0.734 2.593 1.00 96.94 97 PHE A O 1
ATOM 817 N N . LEU A 1 98 ? 8.253 -0.288 2.414 1.00 95.88 98 LEU A N 1
ATOM 818 C CA . LEU A 1 98 ? 8.319 0.272 1.059 1.00 95.88 98 LEU A CA 1
ATOM 819 C C . LEU A 1 98 ? 9.162 1.555 1.005 1.00 95.88 98 LEU A C 1
ATOM 821 O O . LEU A 1 98 ? 10.022 1.691 0.129 1.00 95.88 98 LEU A O 1
ATOM 825 N N . GLU A 1 99 ? 9.011 2.431 1.998 1.00 95.25 99 GLU A N 1
ATOM 826 C CA . GLU A 1 99 ? 9.775 3.673 2.111 1.00 95.25 99 GLU A CA 1
ATOM 827 C C . GLU A 1 99 ? 11.287 3.414 2.206 1.00 95.25 99 GLU A C 1
ATOM 829 O O . GLU A 1 99 ? 12.081 4.119 1.580 1.00 95.25 99 GLU A O 1
ATOM 834 N N . LYS A 1 100 ? 11.705 2.354 2.913 1.00 96.25 100 LYS A N 1
ATOM 835 C CA . LYS A 1 100 ? 13.116 1.933 2.994 1.00 96.25 100 LYS A CA 1
ATOM 836 C C . LYS A 1 100 ? 13.733 1.646 1.619 1.00 96.25 100 LYS A C 1
ATOM 838 O O . LYS A 1 100 ? 14.945 1.781 1.454 1.00 96.25 100 LYS A O 1
ATOM 843 N N . TYR A 1 101 ? 12.923 1.248 0.639 1.00 92.56 101 TYR A N 1
ATOM 844 C CA . TYR A 1 101 ? 13.353 1.014 -0.742 1.00 92.56 101 TYR A CA 1
ATOM 845 C C . TYR A 1 101 ? 13.128 2.224 -1.661 1.00 92.56 101 TYR A C 1
ATOM 847 O O . TYR A 1 101 ? 13.369 2.121 -2.863 1.00 92.56 101 TYR A O 1
ATOM 855 N N . GLY A 1 102 ? 12.715 3.368 -1.107 1.00 91.69 102 GLY A N 1
ATOM 856 C CA . GLY A 1 102 ? 12.470 4.605 -1.846 1.00 91.69 102 GLY A CA 1
ATOM 857 C C . GLY A 1 102 ? 11.146 4.626 -2.608 1.00 91.69 102 GLY A C 1
ATOM 858 O O . GLY A 1 102 ? 10.985 5.463 -3.491 1.00 91.69 102 GLY A O 1
ATOM 859 N N . ILE A 1 103 ? 10.222 3.716 -2.295 1.00 90.69 103 ILE A N 1
ATOM 860 C CA . ILE A 1 103 ? 8.881 3.683 -2.884 1.00 90.69 103 ILE A CA 1
ATOM 861 C C . ILE A 1 103 ? 7.975 4.564 -2.019 1.00 90.69 103 ILE A C 1
ATOM 863 O O . ILE A 1 103 ? 7.903 4.342 -0.808 1.00 90.69 103 ILE A O 1
ATOM 867 N N . ARG A 1 104 ? 7.348 5.581 -2.621 1.00 82.62 104 ARG A N 1
ATOM 868 C CA . ARG A 1 104 ? 6.542 6.604 -1.944 1.00 82.62 104 ARG A CA 1
ATOM 869 C C . ARG A 1 104 ? 5.351 7.024 -2.785 1.00 82.62 104 ARG A C 1
ATOM 871 O O . ARG A 1 104 ? 5.507 7.017 -4.023 1.00 82.62 104 ARG A O 1
#

Secondary structure (DSSP, 8-state):
--PPPPPP---------------EEE-TTS-EEE-GGGHHHHHHHHHHHHHHHHHHHHHHHHHHHHHHHHHHTT-TTSHHHHHHHHHHHHHHHHHHHHHHTT--

Radius of gyration: 23.46 Å; chains: 1; bounding box: 44×71×50 Å